Protein AF-A0A526PWL1-F1 (afdb_monomer_lite)

Foldseek 3Di:
DADDWAQWDFDDDPNHTAFIATQDPRDGDGPDGDDD

Structure (mmCIF, N/CA/C/O backbone):
data_AF-A0A526PWL1-F1
#
_entry.id   AF-A0A526PWL1-F1
#
loop_
_atom_site.group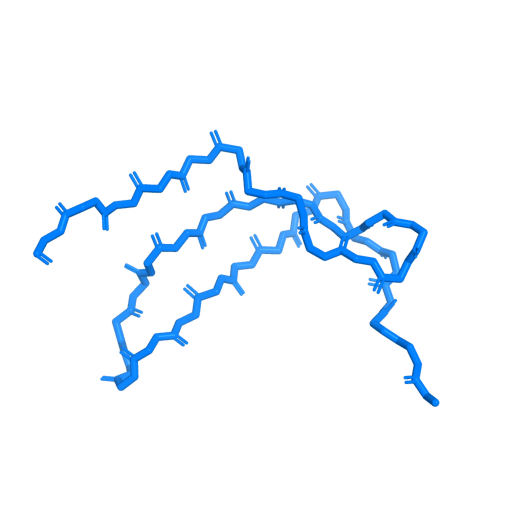_PDB
_atom_site.id
_atom_site.type_symbol
_atom_site.label_atom_id
_atom_site.label_alt_id
_atom_site.label_comp_id
_atom_site.label_asym_id
_atom_site.label_entity_id
_atom_site.label_seq_id
_atom_site.pdbx_PDB_ins_code
_atom_site.Cartn_x
_atom_site.Cartn_y
_atom_site.Cartn_z
_atom_site.occupancy
_atom_site.B_iso_or_equiv
_atom_site.auth_seq_id
_atom_site.auth_comp_id
_atom_site.auth_asym_id
_atom_site.auth_atom_id
_atom_site.pdbx_PDB_model_num
ATOM 1 N N . ASP A 1 1 ? -1.912 -11.915 -10.265 1.00 81.56 1 ASP A N 1
ATOM 2 C CA . ASP A 1 1 ? -2.149 -10.554 -10.762 1.00 81.56 1 ASP A CA 1
ATOM 3 C C . ASP A 1 1 ? -1.610 -9.590 -9.722 1.00 81.56 1 ASP A C 1
ATOM 5 O O . ASP A 1 1 ? -1.879 -9.814 -8.544 1.00 81.56 1 ASP A O 1
ATOM 9 N N . ALA A 1 2 ? -0.753 -8.651 -10.112 1.00 79.44 2 ALA A N 1
ATOM 10 C CA . ALA A 1 2 ? -0.037 -7.780 -9.180 1.00 79.44 2 ALA A CA 1
ATOM 11 C C . ALA A 1 2 ? -0.361 -6.310 -9.483 1.00 79.44 2 ALA A C 1
ATOM 13 O O . ALA A 1 2 ? -0.564 -5.972 -10.649 1.00 79.44 2 ALA A O 1
ATOM 14 N N . PRO A 1 3 ? -0.405 -5.431 -8.466 1.00 87.44 3 PRO A N 1
ATOM 15 C CA . PRO A 1 3 ? -0.609 -4.005 -8.684 1.00 87.44 3 PRO A CA 1
ATOM 16 C C . PRO A 1 3 ? 0.459 -3.417 -9.620 1.00 87.44 3 PRO A C 1
ATOM 18 O O . PRO A 1 3 ? 1.643 -3.724 -9.479 1.00 87.44 3 PRO A O 1
ATOM 21 N N . VAL A 1 4 ? 0.029 -2.568 -10.557 1.00 93.44 4 VAL A N 1
ATOM 22 C CA . VAL A 1 4 ? 0.910 -1.862 -11.502 1.00 93.44 4 VAL A CA 1
ATOM 23 C C . VAL A 1 4 ? 1.785 -0.867 -10.747 1.00 93.44 4 VAL A C 1
ATOM 25 O O . VAL A 1 4 ? 1.290 -0.161 -9.868 1.00 93.44 4 VAL A O 1
ATOM 28 N N . GLU A 1 5 ? 3.071 -0.803 -11.096 1.00 96.00 5 GLU A N 1
ATOM 29 C CA . GLU A 1 5 ? 3.989 0.172 -10.507 1.00 96.00 5 GLU A CA 1
ATOM 30 C C . GLU A 1 5 ? 3.520 1.603 -10.772 1.00 96.00 5 GLU A C 1
ATOM 32 O O . GLU A 1 5 ? 3.149 1.965 -11.890 1.00 96.00 5 GLU A O 1
ATOM 37 N N . ALA A 1 6 ? 3.520 2.411 -9.716 1.00 96.75 6 ALA A N 1
ATOM 38 C CA . ALA A 1 6 ? 3.020 3.775 -9.760 1.00 96.75 6 ALA A CA 1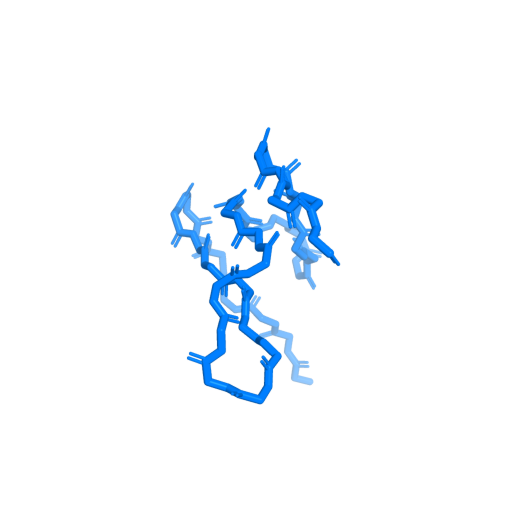
ATOM 39 C C . ALA A 1 6 ? 3.728 4.621 -8.704 1.00 96.75 6 ALA A C 1
ATOM 41 O O . ALA A 1 6 ? 3.683 4.305 -7.516 1.00 96.75 6 ALA A O 1
ATOM 42 N N . GLU A 1 7 ? 4.338 5.730 -9.114 1.00 95.19 7 GLU A N 1
ATOM 43 C CA . GLU A 1 7 ? 4.981 6.668 -8.181 1.00 95.19 7 GLU A CA 1
ATOM 44 C C . GLU A 1 7 ? 3.961 7.399 -7.288 1.00 95.19 7 GLU A C 1
ATOM 46 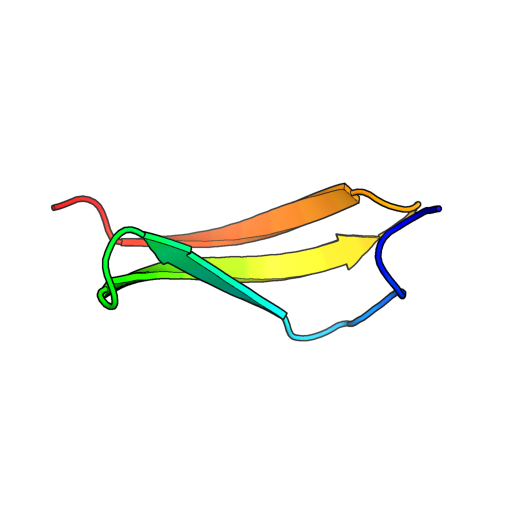O O . GLU A 1 7 ? 4.292 7.836 -6.173 1.00 95.19 7 GLU A O 1
ATOM 51 N N . GLU A 1 8 ? 2.714 7.466 -7.770 1.00 95.31 8 GLU A N 1
ATOM 52 C CA . GLU A 1 8 ? 1.556 8.071 -7.125 1.00 95.31 8 GLU A CA 1
ATOM 53 C C . GLU A 1 8 ? 0.377 7.089 -7.086 1.00 95.31 8 GLU A C 1
ATOM 55 O O . GLU A 1 8 ? -0.194 6.705 -8.106 1.00 95.31 8 GLU A O 1
ATOM 60 N N . ALA A 1 9 ? -0.013 6.697 -5.877 1.00 97.12 9 ALA A N 1
ATOM 61 C CA . ALA A 1 9 ? -1.155 5.839 -5.609 1.00 97.12 9 ALA A CA 1
ATOM 62 C C . ALA A 1 9 ? -1.889 6.301 -4.345 1.00 97.12 9 ALA A C 1
ATOM 64 O O . ALA A 1 9 ? -1.302 6.898 -3.435 1.00 97.12 9 ALA A O 1
ATOM 65 N N . CYS A 1 10 ? -3.182 5.990 -4.260 1.00 95.81 10 CYS A N 1
ATOM 66 C CA . CYS A 1 10 ? -3.990 6.250 -3.075 1.00 95.81 10 CYS A CA 1
ATOM 67 C C . CYS A 1 10 ? -4.719 4.988 -2.607 1.00 95.81 10 CYS A C 1
ATOM 69 O O . CYS A 1 10 ? -5.117 4.145 -3.408 1.00 95.81 10 CYS A O 1
ATOM 71 N N . ALA A 1 11 ? -4.903 4.877 -1.294 1.00 96.00 11 ALA A N 1
ATOM 72 C CA . ALA A 1 11 ? -5.736 3.862 -0.674 1.00 96.00 11 ALA A CA 1
ATOM 73 C C . ALA A 1 11 ? -6.993 4.528 -0.113 1.00 96.00 11 ALA A C 1
ATOM 75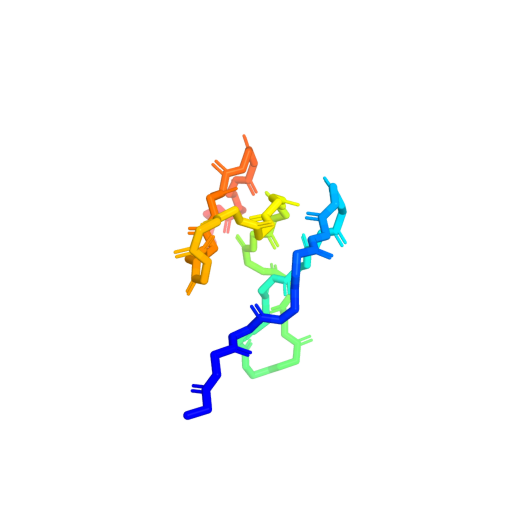 O O . ALA A 1 11 ? -6.912 5.530 0.610 1.00 96.00 11 ALA A O 1
ATOM 76 N N . THR A 1 12 ? -8.154 3.954 -0.424 1.00 96.06 12 THR A N 1
ATOM 77 C CA . THR A 1 12 ? -9.443 4.400 0.108 1.00 96.06 12 THR A CA 1
ATOM 78 C C . THR A 1 12 ? -10.142 3.273 0.861 1.00 96.06 12 THR A C 1
ATOM 80 O O . THR A 1 12 ? -10.010 2.100 0.518 1.00 96.06 12 THR A O 1
ATOM 83 N N . VAL A 1 13 ? -10.900 3.625 1.899 1.00 95.81 13 VAL A N 1
ATOM 84 C CA . VAL A 1 13 ? -11.763 2.703 2.648 1.00 95.81 13 VAL A CA 1
ATOM 85 C C . VAL A 1 13 ? -13.130 3.353 2.780 1.00 95.81 13 VAL A C 1
ATOM 87 O O . VAL A 1 13 ? -13.244 4.467 3.286 1.00 95.81 13 VAL A O 1
ATOM 90 N N . ARG A 1 14 ? -14.184 2.669 2.312 1.00 95.50 14 ARG A N 1
ATOM 91 C CA . ARG A 1 14 ? -15.573 3.173 2.361 1.00 95.50 14 ARG A CA 1
ATOM 92 C C . ARG A 1 14 ? -15.719 4.594 1.780 1.00 95.50 14 ARG A C 1
ATOM 94 O O . ARG A 1 14 ? -16.392 5.440 2.360 1.00 95.50 14 ARG A O 1
ATOM 101 N N . GLY A 1 15 ? -15.040 4.868 0.665 1.00 95.56 15 GLY A N 1
ATOM 102 C CA . GLY A 1 15 ? -15.065 6.176 -0.004 1.00 95.56 15 GLY A CA 1
ATOM 103 C C . GLY A 1 15 ? -14.236 7.274 0.674 1.00 95.56 15 GLY A C 1
ATOM 104 O O . GLY A 1 15 ? -14.284 8.417 0.233 1.00 95.56 15 GLY A O 1
ATOM 105 N N . ARG A 1 16 ? -13.471 6.959 1.728 1.00 95.56 16 ARG A N 1
ATOM 106 C CA . ARG A 1 16 ? -12.577 7.910 2.406 1.00 95.56 16 ARG A CA 1
ATOM 107 C C . ARG A 1 16 ? -11.126 7.631 2.050 1.00 95.56 16 ARG A C 1
ATOM 109 O O . ARG A 1 16 ? -10.707 6.476 2.068 1.00 95.56 16 ARG A O 1
ATOM 116 N N . LEU A 1 17 ? -10.360 8.679 1.762 1.00 96.31 17 LEU A N 1
ATOM 117 C CA . LEU A 1 17 ? -8.915 8.596 1.557 1.00 96.31 17 LEU A CA 1
ATOM 118 C C . LEU A 1 17 ? -8.216 8.308 2.891 1.00 96.31 17 LEU A C 1
ATOM 120 O O . LEU A 1 17 ? -8.362 9.084 3.832 1.00 96.31 17 LEU A O 1
ATOM 124 N N . VAL A 1 18 ? -7.456 7.213 2.961 1.00 96.69 18 VAL A N 1
ATOM 125 C CA . VAL A 1 18 ? -6.754 6.794 4.191 1.00 96.69 18 VAL A CA 1
ATOM 126 C C . VAL A 1 18 ? -5.237 6.820 4.051 1.00 96.69 18 VAL A C 1
ATOM 128 O O . VAL A 1 18 ? -4.534 7.021 5.039 1.00 96.69 18 VAL A O 1
ATOM 131 N N . ALA A 1 19 ? -4.707 6.684 2.834 1.00 97.56 19 ALA A N 1
ATOM 132 C CA . ALA A 1 19 ? -3.280 6.843 2.585 1.00 97.56 19 ALA A CA 1
ATOM 133 C C . ALA A 1 19 ? -2.991 7.273 1.148 1.00 97.56 19 ALA A C 1
ATOM 135 O O . ALA A 1 19 ? -3.745 6.969 0.224 1.00 97.56 19 ALA A O 1
ATOM 136 N N . ILE A 1 20 ? -1.855 7.933 0.971 1.00 97.38 20 ILE A N 1
ATOM 137 C CA . ILE A 1 20 ? -1.219 8.181 -0.325 1.00 97.38 20 ILE A CA 1
ATOM 138 C C . ILE A 1 20 ? 0.206 7.628 -0.292 1.00 97.38 20 ILE A C 1
ATOM 140 O O . ILE A 1 20 ? 0.857 7.635 0.759 1.00 97.38 20 ILE A O 1
ATOM 144 N N . GLY A 1 21 ? 0.691 7.121 -1.417 1.00 97.38 21 GLY A N 1
ATOM 145 C CA . GLY A 1 21 ? 1.952 6.392 -1.489 1.00 97.38 21 GLY A CA 1
ATOM 146 C C . GLY A 1 21 ? 2.370 6.059 -2.913 1.00 97.38 21 GLY A C 1
ATOM 147 O O . GLY A 1 21 ? 1.911 6.699 -3.851 1.00 97.38 21 GLY A O 1
ATOM 148 N N . ALA A 1 22 ? 3.237 5.062 -3.044 1.00 98.12 22 ALA A N 1
ATOM 149 C CA . ALA A 1 22 ? 3.653 4.482 -4.318 1.00 98.12 22 ALA A CA 1
ATOM 150 C C . ALA A 1 22 ? 3.306 2.987 -4.356 1.00 98.12 22 ALA A C 1
ATOM 152 O O . ALA A 1 22 ? 3.041 2.381 -3.315 1.00 98.12 22 ALA A O 1
ATOM 153 N N . ILE A 1 23 ? 3.311 2.392 -5.540 1.00 97.62 23 ILE A N 1
ATOM 154 C CA . ILE A 1 23 ? 3.304 0.946 -5.737 1.00 97.62 23 ILE A CA 1
ATOM 155 C C . ILE A 1 23 ? 4.663 0.559 -6.304 1.00 97.62 23 ILE A C 1
ATOM 157 O O . ILE A 1 23 ? 5.025 1.000 -7.392 1.00 97.62 23 ILE A O 1
ATOM 161 N N . GLU A 1 24 ? 5.386 -0.282 -5.573 1.00 96.38 24 GLU A N 1
ATOM 1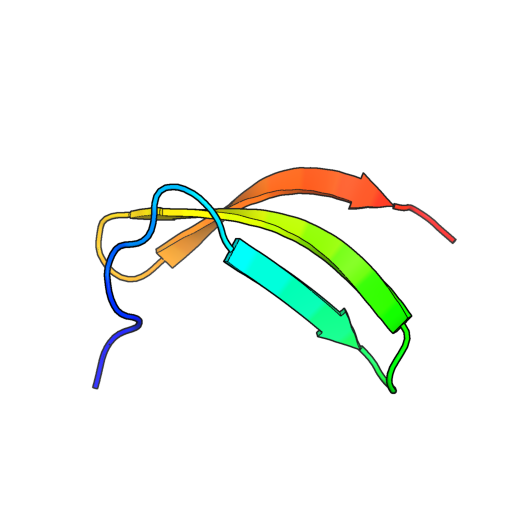62 C CA . GLU A 1 24 ? 6.722 -0.758 -5.932 1.00 96.38 24 GLU A CA 1
ATOM 163 C C . GLU A 1 24 ? 6.793 -2.261 -5.682 1.00 96.38 24 GLU A C 1
ATOM 165 O O . GLU A 1 24 ? 6.333 -2.736 -4.636 1.00 96.38 24 GLU A O 1
ATOM 170 N N . GLN A 1 25 ? 7.362 -3.019 -6.625 1.00 94.19 25 GLN A N 1
ATOM 171 C CA . GLN A 1 25 ? 7.517 -4.476 -6.493 1.00 94.19 25 GLN A CA 1
ATOM 172 C C . GLN A 1 25 ? 6.186 -5.192 -6.181 1.00 94.19 25 GLN A C 1
ATOM 174 O O . GLN A 1 25 ? 6.128 -6.129 -5.383 1.00 94.19 25 GLN A O 1
ATOM 179 N N . GLY A 1 26 ? 5.091 -4.711 -6.778 1.00 94.62 26 GLY A N 1
ATOM 180 C CA . GLY A 1 26 ? 3.745 -5.247 -6.560 1.00 94.62 26 GLY A CA 1
ATOM 181 C C . GLY A 1 26 ? 3.156 -4.959 -5.173 1.00 94.62 26 GLY A C 1
ATOM 182 O O . GLY A 1 26 ? 2.196 -5.621 -4.780 1.00 94.62 26 GLY A O 1
ATOM 183 N N . MET A 1 27 ? 3.703 -3.997 -4.420 1.00 96.38 27 MET A N 1
ATOM 184 C CA . MET A 1 27 ? 3.233 -3.653 -3.078 1.00 96.38 27 MET A CA 1
ATOM 185 C C . MET A 1 27 ? 2.994 -2.154 -2.909 1.00 96.38 27 MET A C 1
ATOM 187 O O . MET A 1 27 ? 3.815 -1.331 -3.307 1.00 96.38 27 MET A O 1
ATOM 191 N N . PHE A 1 28 ? 1.898 -1.794 -2.240 1.00 96.62 28 PHE A N 1
ATOM 192 C CA . PHE A 1 28 ? 1.637 -0.408 -1.858 1.00 96.62 28 PHE A CA 1
ATOM 193 C C . PHE A 1 28 ? 2.539 0.019 -0.688 1.00 96.62 28 PHE A C 1
ATOM 195 O O . PHE A 1 28 ? 2.568 -0.617 0.368 1.00 96.62 28 PHE A O 1
ATOM 202 N N . LYS A 1 29 ? 3.264 1.121 -0.873 1.00 97.00 29 LYS A N 1
ATOM 203 C CA . LYS A 1 29 ? 4.190 1.741 0.078 1.00 97.00 29 LYS A CA 1
ATOM 204 C C . LYS A 1 29 ? 3.622 3.103 0.508 1.00 97.00 29 LYS A C 1
ATOM 206 O O . LYS A 1 29 ? 3.762 4.080 -0.233 1.00 97.00 29 LYS A O 1
ATOM 211 N N . PRO A 1 30 ? 2.945 3.201 1.669 1.00 96.44 30 PRO A N 1
ATOM 212 C CA . PRO A 1 30 ? 2.341 4.454 2.113 1.00 96.44 30 PRO A CA 1
ATOM 213 C C . PRO A 1 30 ? 3.415 5.498 2.450 1.00 96.44 30 PRO A C 1
ATOM 215 O O . PRO A 1 30 ? 4.326 5.232 3.231 1.00 96.44 30 PRO A O 1
ATOM 218 N N . LYS A 1 31 ? 3.274 6.703 1.887 1.00 96.94 31 LYS A N 1
ATOM 219 C CA . LYS A 1 31 ? 4.117 7.878 2.175 1.00 96.94 31 LYS A CA 1
ATOM 220 C C . LYS A 1 31 ? 3.468 8.786 3.221 1.00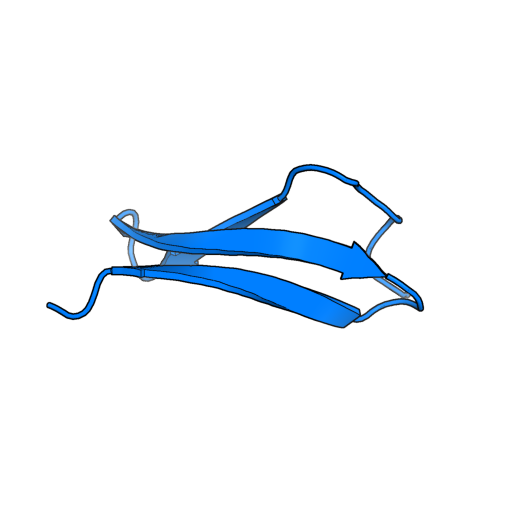 96.94 31 LYS A C 1
ATOM 222 O O . LYS A 1 31 ? 4.149 9.327 4.086 1.00 96.94 31 LYS A O 1
ATOM 227 N N . ARG A 1 32 ? 2.143 8.951 3.158 1.00 97.25 32 ARG A N 1
ATOM 228 C CA . ARG A 1 32 ? 1.366 9.712 4.145 1.00 97.25 32 ARG A CA 1
ATOM 229 C C . ARG A 1 32 ? 0.060 8.996 4.452 1.00 97.25 32 ARG A C 1
ATOM 231 O O . ARG A 1 32 ? -0.686 8.647 3.540 1.00 97.25 32 ARG A O 1
ATOM 238 N N . VAL A 1 33 ? -0.197 8.799 5.740 1.00 96.50 33 VAL A N 1
ATOM 239 C CA . VAL A 1 33 ? -1.391 8.132 6.264 1.00 96.50 33 VAL A CA 1
ATOM 240 C C . VAL A 1 33 ? -2.244 9.163 6.989 1.00 96.50 33 VAL A C 1
ATOM 242 O O . VAL A 1 33 ? -1.727 9.972 7.760 1.00 96.50 33 VAL A O 1
ATOM 245 N N . PHE A 1 34 ? -3.544 9.139 6.729 1.00 94.25 34 PHE A N 1
ATOM 246 C CA . PHE A 1 34 ? -4.520 9.992 7.390 1.00 94.25 34 PHE A CA 1
ATOM 247 C C . PHE A 1 34 ? -5.178 9.158 8.491 1.00 94.25 34 PHE A C 1
ATOM 249 O O . PHE A 1 34 ? -6.055 8.343 8.217 1.00 94.25 34 PHE A O 1
ATOM 256 N N . ALA A 1 35 ? -4.693 9.300 9.727 1.00 78.75 35 ALA A N 1
ATOM 257 C CA . ALA A 1 35 ? -5.347 8.704 10.886 1.00 78.75 35 ALA A CA 1
ATOM 258 C C . ALA A 1 35 ? -6.635 9.482 11.192 1.00 78.75 35 ALA A C 1
ATOM 260 O O . ALA A 1 35 ? -6.605 10.709 11.310 1.00 78.75 35 ALA A O 1
ATOM 261 N N . GLY A 1 36 ? -7.746 8.758 11.296 1.00 58.72 36 GLY A N 1
ATOM 262 C CA . GLY A 1 36 ? -9.063 9.249 11.689 1.00 58.72 36 GLY A CA 1
ATOM 263 C C . GLY A 1 36 ? -9.837 8.143 12.377 1.00 58.72 36 GLY A C 1
ATOM 264 O O . GLY A 1 36 ? -9.708 6.983 11.923 1.00 58.72 36 GLY A O 1
#

pLDDT: mean 93.55, std 7.57, range [58.72, 98.12]

Radius of gyration: 10.0 Å; chains: 1; bounding box: 23×20×23 Å

Sequence (36 aa):
DAPVEAEEACATVRGRLVAIGAIEQGMFKPKRVFAG

Secondary structure (DSSP, 8-state):
--PPPEEEEEEEETTEEEEEEEEETTEEEEEEE---